Protein AF-A0A5E4DFS0-F1 (afdb_monomer)

Secondary structure (DSSP, 8-state):
-HHHHHHHHHHHHHHHHHHHHT---EEEEE-TT--EEEEESS-HHHHHHHHHH-SS-SS---HHHHH-

Solvent-accessible surface area (backbone atoms only — not comparable to full-atom values): 4385 Å² total; per-residue (Å²): 113,68,66,62,54,54,52,50,55,50,52,51,51,51,48,51,49,24,67,76,65,77,46,88,49,77,48,83,43,70,49,99,82,72,49,81,48,74,51,44,70,74,53,57,68,61,54,51,51,56,54,73,73,47,93,70,74,96,74,85,84,55,74,72,73,71,74,109

Mean predicted aligned error: 2.49 Å

Foldseek 3Di:
DVCVVVVVVVLVVQLVCCVVVVDWDKDWDQDPVRDIDIDINPDNVVVVVVVVPDPDDPDDDDPVRVVD

Sequence (68 aa):
VTFTKRKFGLMKKAYELSVLCDCEIALIIFNSTNKLFQYASTDMDKVLLKYTEYNEPHESRTNSDIVE

Radius of gyration: 13.49 Å; Cα contacts (8 Å, |Δi|>4): 44; chains: 1; bounding box: 28×32×29 Å

Organism: Marmota monax (NCBI:txid9995)

InterPro domains:
  IPR002100 Transcription factor, MADS-box [PF00319] (1-39)
  IPR002100 Transcription factor, MADS-box [PR00404] (5-20)
  IPR002100 Transcription factor, MADS-box [PR00404] (20-41)
  IPR002100 Transcription factor, MADS-box [PS50066] (1-43)
  IPR002100 Transcription factor, MADS-box [SM00432] (1-42)
  IPR036879 Transcription factor, MADS-box superfamily [G3DSA:3.40.1810.10] (1-68)
  IPR036879 Transcription factor, MADS-box superfamily [SSF55455] (1-65)
  IPR050142 MADS-box/MEF2 Transcription Factor [PTHR48019] (1-58)

Nearest PDB structures (foldseek):
  5f28-assembly1_B  TM=9.839E-01  e=2.148E-11  Mus musculus
  1n6j-assembly1_A  TM=1.007E+00  e=5.102E-11  Homo sapiens
  8c84-assembly1_B  TM=9.771E-01  e=3.558E-11  Homo sapiens
  6wc2-assembly2_C  TM=9.774E-01  e=6.334E-11  Homo sapiens
  6c9l-assembly2_D  TM=9.582E-01  e=1.049E-10  Homo sapiens

Structure (mmCIF, N/CA/C/O backbone):
data_AF-A0A5E4DFS0-F1
#
_entry.id   AF-A0A5E4DFS0-F1
#
loop_
_atom_site.group_PDB
_atom_site.id
_atom_site.type_symbol
_atom_site.label_atom_id
_atom_site.label_alt_id
_atom_site.label_comp_id
_atom_site.label_asym_id
_atom_site.label_entity_id
_atom_site.label_seq_id
_atom_site.pdbx_PDB_ins_code
_atom_site.Cartn_x
_atom_site.Cartn_y
_atom_site.Cartn_z
_atom_site.occupancy
_atom_site.B_iso_or_equiv
_atom_site.auth_seq_id
_atom_site.auth_comp_id
_atom_site.auth_asym_id
_atom_site.auth_atom_id
_atom_site.pdbx_PDB_model_num
ATOM 1 N N . VAL A 1 1 ? -11.195 12.761 11.387 1.00 91.50 1 VAL A N 1
ATOM 2 C CA . VAL A 1 1 ? -10.306 13.718 10.673 1.00 91.50 1 VAL A CA 1
ATOM 3 C C . VAL A 1 1 ? -8.869 13.203 10.551 1.00 91.50 1 VAL A C 1
ATOM 5 O O . VAL A 1 1 ? -8.395 13.073 9.428 1.00 91.50 1 VAL A O 1
ATOM 8 N N . THR A 1 2 ? -8.179 12.868 11.651 1.00 97.94 2 THR A N 1
ATOM 9 C CA . THR A 1 2 ? -6.759 12.444 11.625 1.00 97.94 2 THR A CA 1
ATOM 10 C C . THR A 1 2 ? -6.495 11.206 10.769 1.00 97.94 2 THR A C 1
ATOM 12 O O . THR A 1 2 ? -5.619 11.255 9.909 1.00 97.94 2 THR A O 1
ATOM 15 N N . PHE A 1 3 ? -7.279 10.133 10.949 1.00 97.69 3 PHE A N 1
ATOM 16 C CA . PHE A 1 3 ? -7.155 8.903 10.153 1.00 97.69 3 PHE A CA 1
ATOM 17 C C . PHE A 1 3 ? -7.221 9.195 8.651 1.00 97.69 3 PHE A C 1
ATOM 19 O O . PHE A 1 3 ? -6.324 8.817 7.910 1.00 97.69 3 PHE A O 1
ATOM 26 N N . THR A 1 4 ? -8.228 9.954 8.213 1.00 96.94 4 THR A N 1
ATOM 27 C CA . THR A 1 4 ? -8.416 10.321 6.804 1.00 96.94 4 THR A CA 1
ATOM 28 C C . THR A 1 4 ? -7.194 11.038 6.228 1.00 96.94 4 THR A C 1
ATOM 30 O O . THR A 1 4 ? -6.723 10.660 5.157 1.00 96.94 4 THR A O 1
ATOM 33 N N . LYS A 1 5 ? -6.643 12.025 6.952 1.00 97.88 5 LYS A N 1
ATOM 34 C CA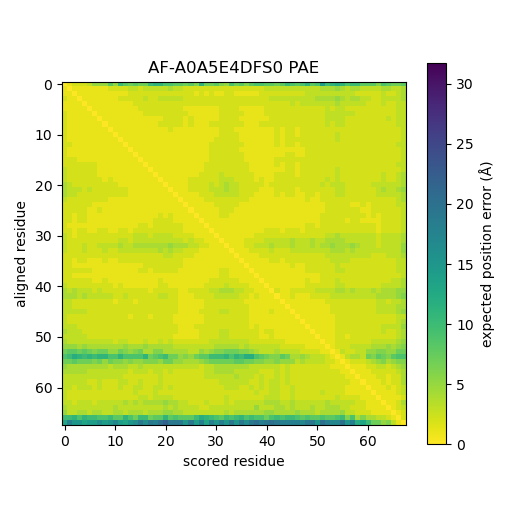 . LYS A 1 5 ? -5.466 12.789 6.506 1.00 97.88 5 LYS A CA 1
ATOM 35 C C . LYS A 1 5 ? -4.196 11.930 6.468 1.00 97.88 5 LYS A C 1
ATOM 37 O O . LYS A 1 5 ? -3.494 11.938 5.462 1.00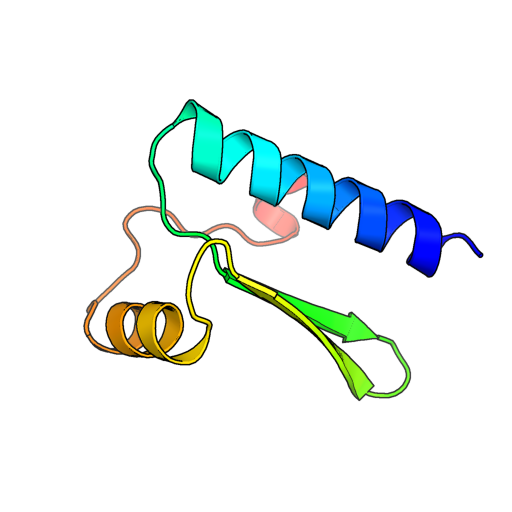 97.88 5 LYS A O 1
ATOM 42 N N . ARG A 1 6 ? -3.915 11.158 7.527 1.00 98.56 6 ARG A N 1
ATOM 43 C CA . ARG A 1 6 ? -2.722 10.290 7.597 1.00 98.56 6 ARG A CA 1
ATOM 44 C C . ARG A 1 6 ? -2.774 9.155 6.573 1.00 98.56 6 ARG A C 1
ATOM 46 O O . ARG A 1 6 ? -1.780 8.918 5.900 1.00 98.56 6 ARG A O 1
ATOM 53 N N . LYS A 1 7 ? -3.939 8.524 6.393 1.00 98.44 7 LYS A N 1
ATOM 54 C CA . LYS A 1 7 ? -4.170 7.494 5.369 1.00 98.44 7 LYS A CA 1
ATOM 55 C C . LYS A 1 7 ? -3.875 8.023 3.966 1.00 98.44 7 LYS A C 1
ATOM 57 O O . LYS A 1 7 ? -3.184 7.363 3.202 1.00 98.44 7 LYS A O 1
ATOM 62 N N . PHE A 1 8 ? -4.383 9.213 3.632 1.00 98.50 8 PHE A N 1
ATOM 63 C CA . PHE A 1 8 ? -4.116 9.833 2.332 1.00 98.50 8 PHE A CA 1
ATOM 64 C C . PHE A 1 8 ? -2.630 10.174 2.150 1.00 98.50 8 PHE A C 1
ATOM 66 O O . P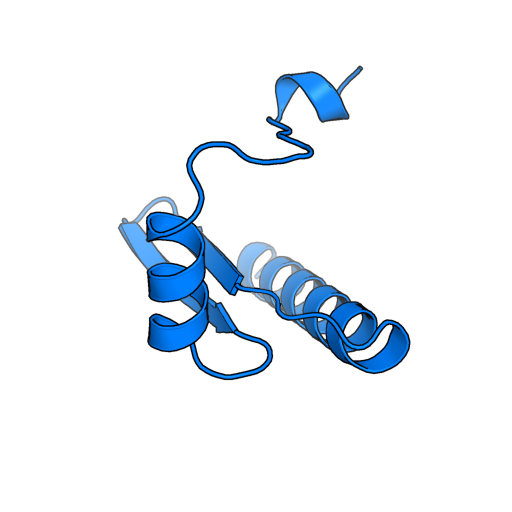HE A 1 8 ? -2.061 9.871 1.108 1.00 98.50 8 PHE A O 1
ATOM 73 N N . GLY A 1 9 ? -1.980 10.737 3.176 1.00 98.75 9 GLY A N 1
ATOM 74 C CA . GLY A 1 9 ? -0.541 11.014 3.138 1.00 98.75 9 GLY A CA 1
ATOM 75 C C . GLY A 1 9 ? 0.313 9.758 2.929 1.00 98.75 9 GLY A C 1
ATOM 76 O O . GLY A 1 9 ? 1.262 9.794 2.152 1.00 98.75 9 GLY A O 1
ATOM 77 N N . LEU A 1 10 ? -0.053 8.640 3.564 1.00 98.81 10 LEU A N 1
ATOM 78 C CA . LEU A 1 10 ? 0.614 7.350 3.376 1.00 98.81 10 LEU A CA 1
ATOM 79 C C . LEU A 1 10 ? 0.439 6.820 1.944 1.00 98.81 10 LEU A C 1
ATOM 81 O O . LEU A 1 10 ? 1.422 6.446 1.315 1.00 98.81 10 LEU A O 1
ATOM 85 N N . MET A 1 11 ? -0.784 6.862 1.402 1.00 98.75 11 MET A N 1
ATOM 86 C CA . MET A 1 11 ? -1.056 6.466 0.012 1.00 98.75 11 MET A CA 1
ATOM 87 C C . MET A 1 11 ? -0.286 7.336 -0.995 1.00 98.75 11 MET A C 1
ATOM 89 O O . MET A 1 11 ? 0.240 6.813 -1.971 1.00 98.75 11 MET A O 1
ATOM 93 N N . LYS A 1 12 ? -0.147 8.646 -0.739 1.00 98.81 12 LYS A N 1
ATOM 94 C CA . LYS A 1 12 ? 0.658 9.549 -1.581 1.00 98.81 12 LYS A CA 1
ATOM 95 C C . LYS A 1 12 ? 2.138 9.156 -1.592 1.00 98.81 12 LYS A C 1
ATOM 97 O O . LYS A 1 12 ? 2.743 9.139 -2.655 1.00 98.81 12 LYS A O 1
ATOM 102 N N . LYS A 1 13 ? 2.701 8.798 -0.433 1.00 98.81 13 LYS A N 1
ATOM 103 C CA . LYS A 1 13 ? 4.091 8.325 -0.330 1.00 98.81 13 LYS A CA 1
ATOM 104 C C . LYS A 1 13 ? 4.303 6.972 -1.008 1.00 98.81 13 LYS A C 1
ATOM 106 O O . LYS A 1 13 ? 5.316 6.795 -1.671 1.00 98.81 13 LYS A O 1
ATOM 111 N N . ALA A 1 14 ? 3.352 6.046 -0.869 1.00 98.88 14 ALA A N 1
ATOM 112 C CA . ALA A 1 14 ? 3.383 4.770 -1.581 1.00 98.88 14 ALA A CA 1
ATOM 113 C C . ALA A 1 14 ? 3.366 4.989 -3.105 1.00 98.88 14 ALA A C 1
ATOM 115 O O . ALA A 1 14 ? 4.195 4.428 -3.811 1.00 98.88 14 ALA A O 1
ATOM 116 N N . TYR A 1 15 ? 2.501 5.880 -3.599 1.00 98.81 15 TYR A N 1
ATOM 117 C CA . TYR A 1 15 ? 2.495 6.288 -5.005 1.00 98.81 15 TYR A CA 1
ATOM 118 C C . TYR A 1 15 ? 3.840 6.872 -5.451 1.00 98.81 15 TYR A C 1
ATOM 120 O O . TYR A 1 15 ? 4.421 6.387 -6.419 1.00 98.81 15 TYR A O 1
ATOM 128 N N . GLU A 1 16 ? 4.362 7.865 -4.725 1.00 98.88 16 GLU A N 1
ATOM 129 C CA . GLU A 1 16 ? 5.650 8.496 -5.037 1.00 98.88 16 GLU A CA 1
ATOM 130 C C . GLU A 1 16 ? 6.779 7.456 -5.115 1.00 98.88 16 GLU A C 1
ATOM 132 O O . GLU A 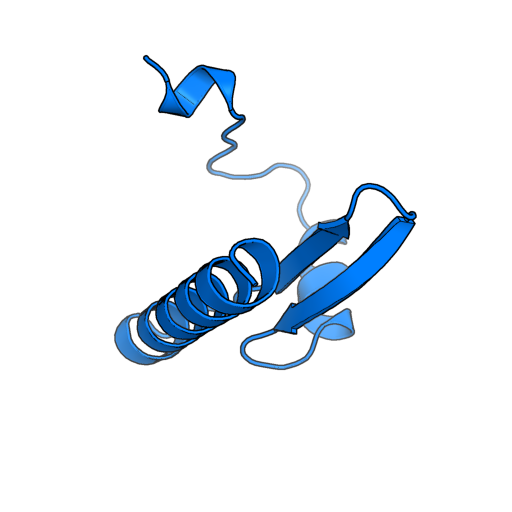1 16 ? 7.527 7.455 -6.088 1.00 98.88 16 GLU A O 1
ATOM 137 N N . LEU A 1 17 ? 6.861 6.535 -4.147 1.00 98.81 17 LEU A N 1
ATOM 138 C CA . LEU A 1 17 ? 7.868 5.472 -4.129 1.00 98.81 17 LEU A CA 1
ATOM 139 C C . LEU A 1 17 ? 7.728 4.518 -5.323 1.00 98.81 17 LEU A C 1
ATOM 141 O O . LEU A 1 17 ? 8.725 4.233 -5.980 1.00 98.81 17 LEU A O 1
ATOM 145 N N . SER A 1 18 ? 6.503 4.075 -5.633 1.00 98.69 18 SER A N 1
ATOM 146 C CA . SER A 1 18 ? 6.257 3.172 -6.767 1.00 98.69 18 SER A CA 1
ATOM 147 C C . SER A 1 18 ? 6.694 3.769 -8.103 1.00 98.69 18 SER A C 1
ATOM 149 O O . SER A 1 18 ? 7.291 3.072 -8.916 1.00 98.69 18 SER A O 1
ATOM 151 N N . VAL A 1 19 ? 6.457 5.070 -8.308 1.00 98.62 19 VAL A N 1
ATOM 152 C CA . VAL A 1 19 ? 6.810 5.769 -9.550 1.00 98.62 19 VAL A CA 1
ATOM 153 C C . VAL A 1 19 ? 8.305 6.078 -9.618 1.00 98.62 19 VAL A C 1
ATOM 155 O O . VAL A 1 19 ? 8.917 5.894 -10.663 1.00 98.62 19 VAL A O 1
ATOM 158 N N . LEU A 1 20 ? 8.904 6.562 -8.525 1.00 98.81 20 LEU A N 1
ATOM 159 C CA . LEU A 1 20 ? 10.313 6.975 -8.510 1.00 98.81 20 LEU A CA 1
ATOM 160 C C . LEU A 1 20 ? 11.284 5.797 -8.601 1.00 98.81 20 LEU A C 1
ATOM 162 O O . LEU A 1 20 ? 12.391 5.963 -9.111 1.00 98.81 20 LEU A O 1
ATOM 166 N N . CYS A 1 21 ? 10.890 4.637 -8.079 1.00 98.69 21 CYS A N 1
ATOM 167 C CA . CYS A 1 21 ? 11.754 3.465 -7.973 1.00 98.69 21 CYS A CA 1
ATOM 168 C C . CYS A 1 21 ? 11.299 2.284 -8.838 1.00 98.69 21 CYS A C 1
ATOM 170 O O . CYS A 1 21 ? 11.890 1.216 -8.714 1.00 98.69 21 CYS A O 1
ATOM 172 N N . ASP A 1 22 ? 10.274 2.467 -9.678 1.00 98.44 22 ASP A N 1
ATOM 173 C CA . ASP A 1 22 ? 9.693 1.426 -10.538 1.00 98.44 22 ASP A CA 1
ATOM 174 C C . ASP A 1 22 ? 9.378 0.127 -9.769 1.00 98.44 22 ASP A C 1
ATOM 176 O O . ASP A 1 22 ? 9.868 -0.959 -10.079 1.00 98.44 22 ASP A O 1
ATOM 180 N N . CYS A 1 23 ? 8.597 0.250 -8.687 1.00 98.50 23 CYS A N 1
ATOM 181 C CA . CYS A 1 23 ? 8.269 -0.875 -7.811 1.00 98.50 23 CYS A CA 1
ATOM 182 C C . CYS A 1 23 ? 6.759 -1.093 -7.619 1.00 98.50 23 CYS A C 1
ATOM 184 O O . CYS A 1 23 ? 5.940 -0.170 -7.633 1.00 98.50 23 CYS A O 1
ATOM 186 N N . GLU A 1 24 ? 6.375 -2.357 -7.420 1.00 98.50 24 GLU A N 1
ATOM 187 C CA . GLU A 1 24 ? 4.994 -2.757 -7.138 1.00 98.50 24 GLU A CA 1
ATOM 188 C C . GLU A 1 24 ? 4.723 -2.678 -5.626 1.00 98.50 24 GLU A C 1
ATOM 190 O O . GLU A 1 24 ? 5.441 -3.282 -4.831 1.00 98.50 24 GLU A O 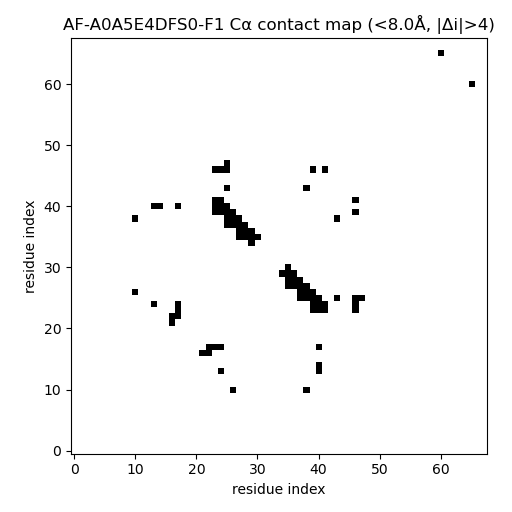1
ATOM 195 N N . ILE A 1 25 ? 3.684 -1.937 -5.221 1.00 98.69 25 ILE A N 1
ATOM 196 C CA . ILE A 1 25 ? 3.318 -1.730 -3.813 1.00 98.69 25 ILE A CA 1
ATOM 197 C C . ILE A 1 25 ? 1.845 -2.079 -3.615 1.00 98.69 25 ILE A C 1
ATOM 199 O O . ILE A 1 25 ? 0.985 -1.562 -4.328 1.00 98.69 25 ILE A O 1
ATOM 203 N N . ALA A 1 26 ? 1.556 -2.884 -2.592 1.00 98.75 26 ALA A N 1
ATOM 204 C CA . ALA A 1 26 ? 0.218 -3.099 -2.051 1.00 98.75 26 ALA A CA 1
ATOM 205 C C . ALA A 1 26 ? 0.159 -2.621 -0.595 1.00 98.75 26 ALA A C 1
ATOM 207 O O . ALA A 1 26 ? 1.057 -2.883 0.203 1.00 98.75 26 ALA A O 1
ATOM 208 N N . LEU A 1 27 ? -0.913 -1.912 -0.245 1.00 98.81 27 LEU A N 1
ATOM 209 C CA . LEU A 1 27 ? -1.169 -1.402 1.097 1.00 98.81 27 LEU A CA 1
ATOM 210 C C . LEU A 1 27 ? -2.598 -1.749 1.512 1.00 98.81 27 LEU A C 1
ATOM 212 O O . LEU A 1 27 ? -3.559 -1.340 0.857 1.00 98.81 27 LEU A O 1
ATOM 216 N N . ILE A 1 28 ? -2.727 -2.446 2.639 1.00 98.81 28 ILE A N 1
ATOM 217 C CA . ILE A 1 28 ? -3.999 -2.852 3.243 1.00 98.81 28 ILE A CA 1
ATOM 218 C C . ILE A 1 28 ? -4.111 -2.195 4.619 1.00 98.81 28 ILE A C 1
ATOM 220 O O . ILE A 1 28 ? -3.197 -2.282 5.436 1.00 98.81 28 ILE A O 1
ATOM 224 N N . ILE A 1 29 ? -5.229 -1.517 4.884 1.00 98.81 29 ILE A N 1
ATOM 225 C CA . ILE A 1 29 ? -5.496 -0.846 6.159 1.00 98.81 29 ILE A CA 1
ATOM 226 C C . ILE A 1 29 ? -6.892 -1.236 6.636 1.00 98.81 29 ILE A C 1
ATOM 228 O O . ILE A 1 29 ? -7.888 -0.908 5.990 1.00 98.81 29 ILE A O 1
ATOM 232 N N . PHE A 1 30 ? -6.970 -1.842 7.817 1.00 98.69 30 PHE A N 1
ATOM 233 C CA . PHE A 1 30 ? -8.216 -1.996 8.562 1.00 98.69 30 PHE A CA 1
ATOM 234 C C . PHE A 1 30 ? -8.276 -0.953 9.676 1.00 98.69 30 PHE A C 1
ATOM 236 O O . PHE A 1 30 ? -7.293 -0.714 10.376 1.00 98.69 30 PHE A O 1
ATOM 243 N N . ASN A 1 31 ? -9.423 -0.294 9.831 1.00 97.75 31 ASN A N 1
ATOM 244 C CA . ASN A 1 31 ? -9.649 0.590 10.974 1.00 97.75 31 ASN A CA 1
ATOM 245 C C . ASN A 1 31 ? -10.265 -0.176 12.162 1.00 97.75 31 ASN A C 1
ATOM 247 O O . ASN A 1 31 ? -10.631 -1.341 12.041 1.00 97.75 31 ASN A O 1
ATOM 251 N N . SER A 1 32 ? -10.470 0.504 13.293 1.00 97.62 32 SER A N 1
ATOM 252 C CA . SER A 1 32 ? -11.080 -0.080 14.501 1.00 97.62 32 SER A CA 1
ATOM 253 C C . SER A 1 32 ? -12.516 -0.595 14.322 1.00 97.62 32 SER A C 1
ATOM 255 O O . SER A 1 32 ? -13.031 -1.274 15.201 1.00 97.62 32 SER A O 1
ATOM 257 N N . THR A 1 33 ? -13.171 -0.274 13.203 1.00 98.06 33 THR A N 1
ATOM 258 C CA . THR A 1 33 ? -14.511 -0.769 12.847 1.00 98.06 33 THR A CA 1
ATOM 259 C C . THR A 1 33 ? -14.463 -1.867 11.779 1.00 98.06 33 THR A C 1
ATOM 261 O O . THR A 1 33 ? -15.468 -2.106 11.118 1.00 98.06 33 THR A O 1
ATOM 264 N N . ASN A 1 34 ? -13.297 -2.483 11.551 1.00 97.62 34 ASN A N 1
ATOM 265 C CA . ASN A 1 34 ? -13.053 -3.507 10.527 1.00 97.62 34 ASN A CA 1
ATOM 266 C C . ASN A 1 34 ? -13.382 -3.067 9.088 1.00 97.62 34 ASN A C 1
ATOM 268 O O . ASN A 1 34 ? -13.625 -3.896 8.215 1.00 97.62 34 ASN A O 1
ATOM 272 N N . LYS A 1 35 ? -13.372 -1.756 8.805 1.00 98.44 35 LYS A N 1
ATOM 273 C CA . LYS A 1 35 ? -13.521 -1.249 7.435 1.00 98.44 35 LYS A CA 1
ATOM 274 C C . LYS A 1 35 ? -12.184 -1.326 6.713 1.00 98.44 35 LYS A C 1
ATOM 276 O O . LYS A 1 35 ? -11.195 -0.775 7.203 1.00 98.44 35 LYS A O 1
ATOM 281 N N . LEU A 1 36 ? -12.200 -1.963 5.546 1.00 98.50 36 LEU A N 1
ATOM 282 C CA . LEU A 1 36 ? -11.066 -2.072 4.638 1.00 98.50 36 LEU A CA 1
ATOM 283 C C . LEU A 1 36 ? -10.860 -0.771 3.855 1.00 98.50 36 LEU A C 1
ATOM 285 O O . LEU A 1 36 ? -11.792 -0.208 3.280 1.00 98.50 36 LEU A O 1
ATOM 289 N N . PHE A 1 37 ? -9.610 -0.332 3.794 1.00 98.69 37 PHE A N 1
ATOM 290 C CA . PHE A 1 37 ? -9.116 0.670 2.864 1.00 98.69 37 PHE A CA 1
ATOM 291 C C . PHE A 1 37 ? -7.853 0.118 2.218 1.00 98.69 37 PHE A C 1
ATOM 293 O O . PHE A 1 37 ? -6.980 -0.386 2.922 1.00 98.69 37 PHE A O 1
ATOM 300 N N . GLN A 1 38 ? -7.728 0.258 0.903 1.00 98.75 38 GLN A N 1
ATOM 301 C CA . GLN A 1 38 ? -6.595 -0.304 0.184 1.00 98.75 38 GLN A CA 1
ATOM 302 C C . GLN A 1 38 ? -6.031 0.654 -0.861 1.00 98.75 38 GLN A C 1
ATOM 304 O O . GLN A 1 38 ? -6.716 1.578 -1.306 1.00 98.75 38 GLN A O 1
ATOM 309 N N . TYR A 1 39 ? -4.776 0.427 -1.224 1.00 98.81 39 TYR A N 1
ATOM 310 C CA . TYR A 1 39 ? -4.085 1.060 -2.340 1.00 98.81 39 TYR A CA 1
ATOM 311 C C . TYR A 1 39 ? -3.161 0.023 -2.985 1.00 98.81 39 TYR A C 1
ATOM 313 O O . TYR A 1 39 ? -2.502 -0.729 -2.271 1.00 98.81 39 TYR A O 1
ATOM 321 N N . ALA A 1 40 ? -3.109 -0.000 -4.313 1.00 98.69 40 ALA A N 1
ATOM 322 C CA . ALA A 1 40 ? -2.104 -0.722 -5.082 1.00 98.69 40 ALA A CA 1
ATOM 323 C C . ALA A 1 40 ? -1.522 0.236 -6.126 1.00 98.69 40 ALA A C 1
ATOM 325 O O . ALA A 1 40 ? -2.263 1.059 -6.669 1.00 98.69 40 ALA A O 1
ATOM 326 N N . SER A 1 41 ? -0.218 0.151 -6.398 1.00 98.56 41 SER A N 1
ATOM 327 C CA . SER A 1 41 ? 0.397 0.944 -7.474 1.00 98.56 41 SER A CA 1
ATOM 328 C C . SER A 1 41 ? -0.024 0.467 -8.866 1.00 98.56 41 SER A C 1
ATOM 330 O O . SER A 1 41 ? -0.03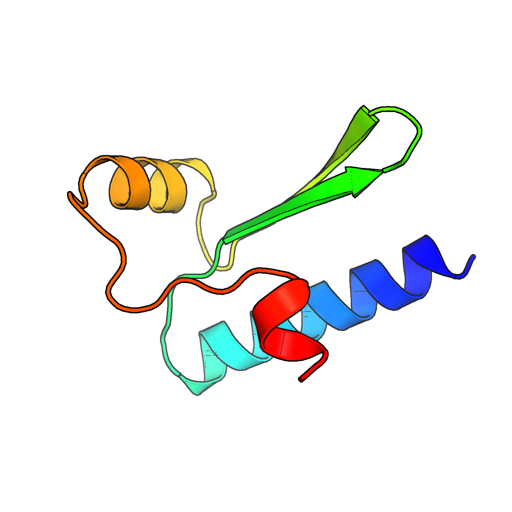2 1.257 -9.807 1.00 98.56 41 SER A O 1
ATOM 332 N N . THR A 1 42 ? -0.421 -0.802 -8.982 1.00 97.12 42 THR A N 1
ATOM 333 C CA . THR A 1 42 ? -0.973 -1.412 -10.194 1.00 97.12 42 THR A CA 1
ATOM 334 C C . THR A 1 42 ? -2.333 -2.050 -9.892 1.00 97.12 42 THR A C 1
ATOM 336 O O . THR A 1 42 ? -3.327 -1.342 -9.749 1.00 97.12 42 THR A O 1
ATOM 339 N N . ASP A 1 43 ? -2.378 -3.371 -9.749 1.00 98.00 43 ASP A N 1
ATOM 340 C CA . ASP A 1 43 ? -3.567 -4.165 -9.458 1.00 98.00 43 ASP A CA 1
ATOM 341 C C . ASP A 1 43 ? -3.364 -4.940 -8.149 1.00 98.00 43 ASP A C 1
ATOM 343 O O . ASP A 1 43 ? -2.309 -5.539 -7.932 1.00 98.00 43 ASP A O 1
ATOM 347 N N . MET A 1 44 ? -4.354 -4.898 -7.253 1.00 98.56 44 MET A N 1
ATOM 348 C CA . MET A 1 44 ? -4.228 -5.513 -5.928 1.00 98.56 44 MET A CA 1
ATOM 349 C C . MET A 1 44 ? -4.097 -7.034 -6.024 1.00 98.56 44 MET A C 1
ATOM 351 O O . MET A 1 44 ? -3.225 -7.610 -5.374 1.00 98.56 44 MET A O 1
ATOM 355 N N . ASP A 1 45 ? -4.928 -7.672 -6.845 1.00 98.19 45 ASP A N 1
ATOM 356 C CA . ASP A 1 45 ? -4.970 -9.128 -6.955 1.00 98.19 45 ASP A CA 1
ATOM 357 C C . ASP A 1 45 ? -3.662 -9.652 -7.551 1.00 98.19 45 ASP A C 1
ATOM 359 O O . ASP A 1 45 ? -3.108 -10.636 -7.064 1.00 98.19 45 ASP A O 1
ATOM 363 N N . LYS A 1 46 ? -3.094 -8.935 -8.527 1.00 98.12 46 LYS A N 1
ATOM 364 C CA . LYS A 1 46 ? -1.782 -9.246 -9.104 1.00 98.12 46 LYS A CA 1
ATOM 365 C C . LYS A 1 46 ? -0.654 -9.194 -8.067 1.00 98.12 46 LYS A C 1
ATOM 367 O O . LYS A 1 46 ? 0.180 -10.100 -8.032 1.00 98.12 46 LYS A O 1
ATOM 372 N N . VAL A 1 47 ? -0.600 -8.151 -7.233 1.00 98.19 47 VAL A N 1
ATOM 373 C CA . VAL A 1 47 ? 0.465 -8.017 -6.219 1.00 98.19 47 VAL A CA 1
ATOM 374 C C . VAL A 1 47 ? 0.306 -9.063 -5.113 1.00 98.19 47 VAL A C 1
ATOM 376 O O . VAL A 1 47 ? 1.303 -9.628 -4.667 1.00 98.19 47 VAL A O 1
ATOM 379 N N . LEU A 1 48 ? -0.928 -9.365 -4.699 1.00 98.19 48 LEU A N 1
ATOM 380 C CA . LEU A 1 48 ? -1.194 -10.400 -3.699 1.00 98.19 48 LEU A CA 1
ATOM 381 C C . LEU A 1 48 ? -0.915 -11.810 -4.225 1.00 98.19 48 LEU A C 1
ATOM 383 O O . LEU A 1 48 ? -0.333 -12.609 -3.497 1.00 98.19 48 LEU A O 1
ATOM 387 N N . LEU A 1 49 ? -1.253 -12.105 -5.483 1.00 98.00 49 LEU A N 1
ATOM 388 C CA . LEU A 1 49 ? -0.896 -13.376 -6.114 1.00 98.00 49 LEU A CA 1
ATOM 389 C C . LEU A 1 49 ? 0.625 -13.556 -6.128 1.00 98.00 49 LEU A C 1
ATOM 391 O O . LEU A 1 49 ? 1.129 -14.557 -5.622 1.00 98.00 49 LEU A O 1
ATOM 395 N N . LYS 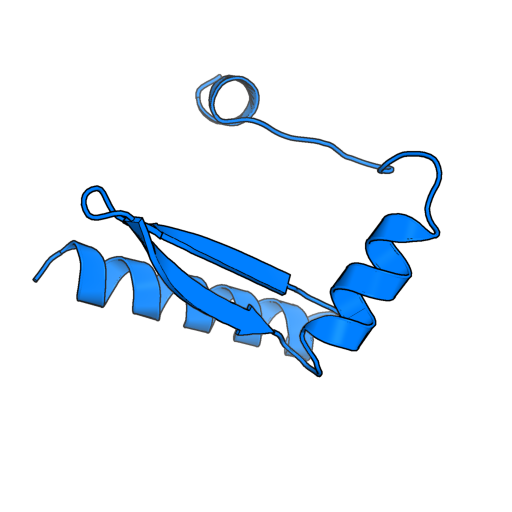A 1 50 ? 1.359 -12.533 -6.587 1.00 97.38 50 LYS A N 1
ATOM 396 C CA . LYS A 1 50 ? 2.825 -12.518 -6.540 1.00 97.38 50 LYS A CA 1
ATOM 397 C C . LYS A 1 50 ? 3.337 -12.738 -5.114 1.00 97.38 50 LYS A C 1
ATOM 399 O O . LYS A 1 50 ? 4.246 -13.527 -4.924 1.00 97.38 50 LYS A O 1
ATOM 404 N N . TYR A 1 51 ? 2.741 -12.104 -4.101 1.00 97.75 51 TYR A N 1
ATOM 405 C CA . TYR A 1 51 ? 3.121 -12.320 -2.699 1.00 97.75 51 TYR A CA 1
ATOM 406 C C . TYR A 1 51 ? 2.947 -13.783 -2.257 1.00 97.75 51 TYR A C 1
ATOM 408 O O . TYR A 1 51 ? 3.828 -14.317 -1.592 1.00 97.75 51 TYR A O 1
ATOM 416 N N . THR A 1 52 ? 1.858 -14.450 -2.655 1.00 96.88 52 THR A N 1
ATOM 417 C CA . THR A 1 52 ? 1.620 -15.865 -2.306 1.00 96.88 52 THR A CA 1
ATOM 418 C C . THR A 1 52 ? 2.546 -16.854 -3.016 1.00 96.88 52 THR A C 1
ATOM 420 O O . THR A 1 52 ? 2.700 -17.978 -2.547 1.00 96.88 52 THR A O 1
ATOM 423 N N . GLU A 1 53 ? 3.164 -16.455 -4.128 1.00 96.38 53 GLU A N 1
ATOM 424 C CA . GLU A 1 53 ? 4.127 -17.274 -4.876 1.00 96.38 53 GLU A CA 1
ATOM 425 C C . GLU A 1 53 ? 5.553 -17.197 -4.301 1.00 96.38 53 GLU A C 1
ATOM 427 O O . GLU A 1 53 ? 6.407 -18.014 -4.649 1.00 96.38 53 GLU A O 1
ATOM 432 N N . TYR A 1 54 ? 5.833 -16.234 -3.416 1.00 93.06 54 TYR A N 1
ATOM 433 C CA . TYR A 1 54 ? 7.129 -16.109 -2.750 1.00 93.06 54 TYR A CA 1
ATOM 434 C C . TYR A 1 54 ? 7.162 -16.944 -1.464 1.00 93.06 54 TYR A C 1
ATOM 436 O O . TYR A 1 54 ? 6.284 -16.831 -0.613 1.00 93.06 54 TYR A O 1
ATOM 444 N N . ASN A 1 55 ? 8.219 -17.747 -1.293 1.00 91.38 55 ASN A N 1
ATOM 445 C CA . ASN A 1 55 ? 8.389 -18.602 -0.110 1.00 91.38 55 ASN A CA 1
ATOM 446 C C . ASN A 1 55 ? 8.614 -17.795 1.178 1.00 91.38 55 ASN A C 1
ATOM 448 O O . ASN A 1 55 ? 8.081 -18.141 2.229 1.00 91.38 55 ASN A O 1
ATOM 452 N N . GLU A 1 56 ? 9.418 -16.734 1.101 1.00 94.25 56 GLU A N 1
ATOM 453 C CA . GLU A 1 56 ? 9.739 -15.865 2.232 1.00 94.25 56 GLU A CA 1
ATOM 454 C C . GLU A 1 56 ? 10.079 -14.442 1.755 1.00 94.25 56 GLU A C 1
ATOM 456 O O . GLU A 1 56 ? 10.573 -14.261 0.634 1.00 94.25 56 GLU A O 1
ATOM 461 N N . PRO A 1 57 ? 9.806 -13.409 2.571 1.00 96.56 57 PRO A N 1
ATOM 462 C CA . PRO A 1 57 ? 10.198 -12.045 2.252 1.00 96.56 57 PRO A CA 1
ATOM 463 C C . PRO A 1 57 ? 11.712 -11.853 2.424 1.00 96.56 57 PRO A C 1
ATOM 465 O O . PRO A 1 57 ? 12.301 -12.333 3.387 1.00 96.56 57 PRO A O 1
ATOM 468 N N . HIS A 1 58 ? 12.336 -11.072 1.535 1.00 96.69 58 HIS A N 1
ATOM 469 C CA . HIS A 1 58 ? 13.739 -10.664 1.702 1.00 96.69 58 HIS A CA 1
ATOM 470 C C . HIS A 1 58 ? 13.942 -9.757 2.930 1.00 96.69 58 HIS A C 1
ATOM 472 O O . HIS A 1 58 ? 14.969 -9.831 3.599 1.00 96.69 58 HIS A O 1
ATOM 478 N N . GLU A 1 59 ? 12.948 -8.921 3.243 1.00 97.44 59 GLU A N 1
ATOM 479 C CA . GLU A 1 59 ? 12.899 -8.089 4.444 1.00 97.44 59 GLU A CA 1
ATOM 480 C C . GLU A 1 59 ? 11.478 -8.113 5.026 1.00 97.44 59 GLU A C 1
ATOM 482 O O . GLU A 1 59 ? 10.499 -7.948 4.297 1.00 97.44 59 GLU A O 1
ATOM 487 N N . SER A 1 60 ? 11.364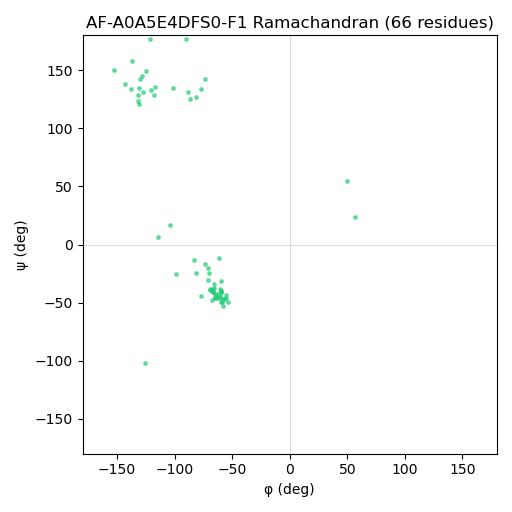 -8.295 6.344 1.00 96.62 60 SER A N 1
ATOM 488 C CA . SER A 1 60 ? 10.098 -8.252 7.081 1.00 96.62 60 SER A CA 1
ATOM 489 C C . SER A 1 60 ? 10.246 -7.356 8.307 1.00 96.62 60 SER A C 1
ATOM 491 O O . SER A 1 60 ? 11.183 -7.525 9.085 1.00 96.62 60 SER A O 1
ATOM 493 N N . ARG A 1 61 ? 9.323 -6.403 8.478 1.00 97.19 61 ARG A N 1
ATOM 494 C CA . ARG A 1 61 ? 9.289 -5.457 9.603 1.00 97.19 61 ARG A CA 1
ATOM 495 C C . ARG A 1 61 ? 7.923 -5.460 10.271 1.00 97.19 61 ARG A C 1
ATOM 497 O O . ARG A 1 61 ? 6.890 -5.555 9.612 1.00 97.19 61 ARG A O 1
ATOM 504 N N . THR A 1 62 ? 7.934 -5.285 11.581 1.00 97.75 62 THR A N 1
ATOM 505 C CA . THR A 1 62 ? 6.774 -5.089 12.447 1.00 97.75 62 THR A CA 1
ATOM 506 C C . THR A 1 62 ? 6.901 -3.757 13.188 1.00 97.75 62 THR A C 1
ATOM 508 O O . THR A 1 62 ? 7.907 -3.058 13.080 1.00 97.75 62 THR A O 1
ATOM 511 N N . ASN A 1 63 ? 5.884 -3.389 13.972 1.00 97.19 63 ASN A N 1
ATOM 512 C CA . ASN A 1 63 ? 5.947 -2.168 14.779 1.00 97.19 63 ASN A CA 1
ATOM 513 C C . ASN A 1 63 ? 7.111 -2.184 15.782 1.00 97.19 63 ASN A C 1
ATOM 515 O O . ASN A 1 63 ? 7.642 -1.120 16.077 1.00 97.19 63 ASN A O 1
ATOM 519 N N . SER A 1 64 ? 7.508 -3.356 16.287 1.00 97.62 64 SER A N 1
ATOM 520 C CA . SER A 1 64 ? 8.627 -3.466 17.228 1.00 97.62 64 SER A CA 1
ATOM 521 C C . SER A 1 64 ? 9.957 -3.087 16.575 1.00 97.62 64 SER A C 1
ATOM 523 O O . SER A 1 64 ? 10.750 -2.396 17.196 1.00 97.62 64 SER A O 1
ATOM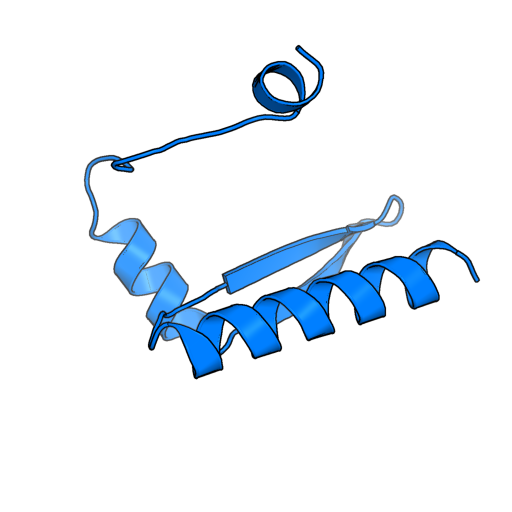 525 N N . ASP A 1 65 ? 10.152 -3.439 15.300 1.00 96.81 65 ASP A N 1
ATOM 526 C CA . ASP A 1 65 ? 11.395 -3.172 14.559 1.00 96.81 65 ASP A CA 1
ATOM 527 C C . ASP A 1 65 ? 11.581 -1.694 14.168 1.00 96.81 65 ASP A C 1
ATOM 529 O O . ASP A 1 65 ? 12.666 -1.302 13.761 1.00 96.81 65 ASP A O 1
ATOM 533 N N . ILE A 1 66 ? 10.510 -0.889 14.203 1.00 94.69 66 ILE A N 1
ATOM 534 C CA . ILE A 1 66 ? 10.525 0.532 13.795 1.00 94.69 66 ILE A CA 1
ATOM 535 C C . ILE A 1 66 ? 10.650 1.468 15.005 1.00 94.69 66 ILE A C 1
ATOM 537 O O . ILE A 1 66 ? 11.035 2.627 14.860 1.00 94.69 66 ILE A O 1
ATOM 541 N N . VAL A 1 67 ? 10.219 1.005 16.181 1.00 90.56 67 VAL A N 1
ATOM 542 C CA . VAL A 1 67 ? 10.214 1.808 17.412 1.00 90.56 67 VAL A CA 1
ATOM 543 C C . VAL A 1 67 ? 11.592 1.831 18.082 1.00 90.56 67 VAL A C 1
ATOM 545 O O . VAL A 1 67 ? 11.873 2.786 18.807 1.00 90.56 67 VAL A O 1
ATOM 548 N N . GLU A 1 68 ? 12.423 0.815 17.839 1.00 61.66 68 GLU A N 1
ATOM 549 C CA . GLU A 1 68 ? 13.849 0.791 18.205 1.00 61.66 68 GLU A CA 1
ATOM 550 C C . GLU A 1 68 ? 14.700 1.658 17.263 1.00 61.66 68 GLU A C 1
ATOM 552 O O . GLU A 1 68 ? 15.600 2.358 17.786 1.00 61.66 68 GLU A O 1
#

pLDDT: mean 97.11, std 4.68, range [61.66, 98.88]